Protein AF-A0A1Z5T0X5-F1 (afdb_monomer_lite)

Radius of gyration: 16.97 Å; chains: 1; bounding box: 40×21×49 Å

Foldseek 3Di:
DKDKPPPQPLQVLLVVLVCVLCVVVVHDPCVLVCVLVVCVVVVADNVQKDKDKDKDKQFDLVSLCVVLVVSLCCLVPNPSVVSCVVVVVDDPVSSVSNNVVSVVLSVDNGIMMMDMGMDMDGDD

Secondary structure (DSSP, 8-state):
-EEEES--HHHHHHHHHHHHHHHHTT--TTHHHHHHHHHHHTT--GGGEEEEEEEEEE-SHHHHHHHHHHHHHHHHTSHHHHHHHHTTSS-HHHHHHHHHHHHHHHH-TT-EEEEEEEEEEE--

Sequence (124 aa):
MWSYYPPLSGLEKTHRLQLAVHEAAGGSIDGGAKLVSWAMQANAIRDQITASFGTWCYSTPDERAIWGNTMAERVRHGGMRQKGLEMGIATEADLKEMAEAWDEWVATEDACLGCMHGEILIRK

pLDDT: mean 96.19, std 3.04, range [74.81, 98.62]

Organism: NCBI:txid1157616

Structure (mmCIF, N/CA/C/O backbone):
data_AF-A0A1Z5T0X5-F1
#
_entry.id   AF-A0A1Z5T0X5-F1
#
loop_
_atom_site.group_PDB
_atom_site.id
_atom_site.type_symbol
_atom_site.label_atom_id
_atom_site.label_alt_id
_atom_site.label_comp_id
_atom_site.label_asym_id
_atom_site.label_entity_id
_atom_site.label_seq_id
_atom_site.pdbx_PDB_ins_code
_atom_site.Cartn_x
_atom_site.Cartn_y
_atom_site.Cartn_z
_atom_site.occupancy
_atom_site.B_iso_or_equiv
_atom_site.auth_seq_id
_atom_site.auth_comp_id
_atom_site.auth_asym_id
_atom_site.auth_atom_id
_atom_site.pdbx_PDB_model_num
ATOM 1 N N . MET A 1 1 ? 0.127 4.098 -3.695 1.00 74.81 1 MET A N 1
ATOM 2 C CA . MET A 1 1 ? -0.775 4.869 -2.811 1.00 74.81 1 MET A CA 1
ATOM 3 C C . MET A 1 1 ? -2.011 4.028 -2.566 1.00 74.81 1 MET A C 1
ATOM 5 O O . MET A 1 1 ? -2.527 3.467 -3.529 1.00 74.81 1 MET A O 1
ATOM 9 N N . TRP A 1 2 ? -2.427 3.885 -1.309 1.00 92.44 2 TRP A N 1
ATOM 10 C CA . TRP A 1 2 ? -3.668 3.187 -0.979 1.00 92.44 2 TRP A CA 1
ATOM 11 C C . TRP A 1 2 ? -4.881 4.081 -1.218 1.00 92.44 2 TRP A C 1
ATOM 13 O O . TRP A 1 2 ? -4.835 5.279 -0.945 1.00 92.44 2 TRP A O 1
ATOM 23 N N . SER A 1 3 ? -5.963 3.478 -1.689 1.00 96.19 3 SER A N 1
ATOM 24 C CA . SER 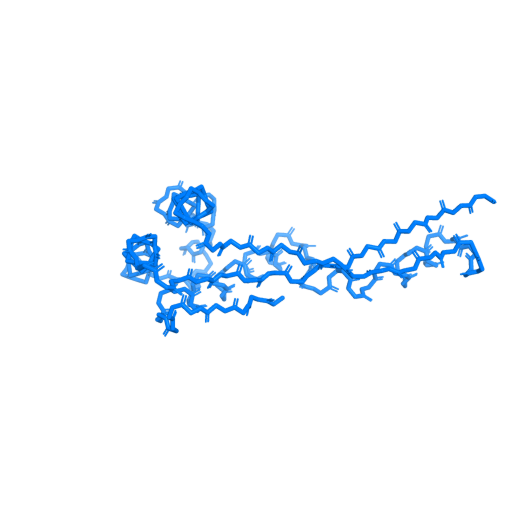A 1 3 ? -7.308 4.050 -1.674 1.00 96.19 3 SER A CA 1
ATOM 25 C C . SER A 1 3 ? -8.172 3.118 -0.838 1.00 96.19 3 SER A C 1
ATOM 27 O O . SER A 1 3 ? -8.181 1.924 -1.111 1.00 96.19 3 SER A O 1
ATOM 29 N N . TYR A 1 4 ? -8.817 3.612 0.214 1.00 97.50 4 TYR A N 1
ATOM 30 C CA . TYR A 1 4 ? -9.529 2.753 1.158 1.00 97.50 4 TYR A CA 1
ATOM 31 C C . TYR A 1 4 ? -10.753 3.436 1.761 1.00 97.50 4 TYR A C 1
ATOM 33 O O . TYR A 1 4 ? -10.848 4.664 1.792 1.00 97.50 4 TYR A O 1
ATOM 41 N N . TYR A 1 5 ? -11.668 2.608 2.252 1.00 97.88 5 TYR A N 1
ATOM 42 C CA . TYR A 1 5 ? -12.848 2.990 3.017 1.00 97.88 5 TYR A CA 1
ATOM 43 C C . TYR A 1 5 ? -13.059 1.981 4.161 1.00 97.88 5 TYR A C 1
ATOM 45 O O . TYR A 1 5 ? -12.779 0.797 3.943 1.00 97.88 5 TYR A O 1
ATOM 53 N N . PRO A 1 6 ? -13.5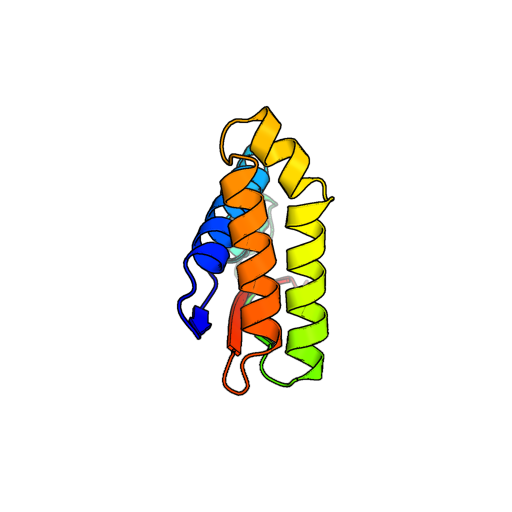50 2.405 5.343 1.00 98.06 6 PRO A N 1
ATOM 54 C CA . PRO A 1 6 ? -13.736 3.797 5.778 1.00 98.06 6 PRO A CA 1
ATOM 55 C C . PRO A 1 6 ? -12.401 4.538 6.013 1.00 98.06 6 PRO A C 1
ATOM 57 O O . PRO A 1 6 ? -11.357 3.897 6.157 1.00 98.06 6 PRO A O 1
ATOM 60 N N . PRO A 1 7 ? -12.391 5.888 6.035 1.00 97.25 7 PRO A N 1
ATOM 61 C CA . PRO A 1 7 ? -11.177 6.691 6.203 1.00 97.25 7 PRO A CA 1
ATOM 62 C C . PRO A 1 7 ? -10.722 6.742 7.674 1.00 97.25 7 PRO A C 1
ATOM 64 O O . PRO A 1 7 ? -10.726 7.797 8.307 1.00 97.25 7 PRO A O 1
ATOM 67 N N . LEU A 1 8 ? -10.351 5.590 8.233 1.00 97.94 8 LEU A N 1
ATOM 68 C CA . LEU A 1 8 ? -9.882 5.474 9.615 1.00 97.94 8 LEU A CA 1
ATOM 69 C C . LEU A 1 8 ? -8.492 6.105 9.770 1.00 97.94 8 LEU A C 1
ATOM 71 O O . LEU A 1 8 ? -7.571 5.798 9.007 1.00 97.94 8 LEU A O 1
ATOM 75 N N . SER A 1 9 ? -8.311 6.940 10.797 1.00 96.81 9 SER A N 1
ATOM 76 C CA . SER A 1 9 ? -7.035 7.624 11.067 1.00 96.81 9 SER A CA 1
ATOM 77 C C . SER A 1 9 ? -5.876 6.643 11.253 1.00 96.81 9 SER A C 1
ATOM 79 O O . SER A 1 9 ? -4.775 6.884 10.755 1.00 96.81 9 SER A O 1
ATOM 81 N N . GLY A 1 10 ? -6.122 5.502 11.901 1.00 97.69 10 GLY A N 1
ATOM 82 C CA . GLY A 1 10 ? -5.112 4.464 12.098 1.00 97.69 10 GLY A CA 1
ATOM 83 C C . GLY A 1 10 ? -4.613 3.834 10.790 1.00 97.69 10 GLY A C 1
ATOM 84 O O . GLY A 1 10 ? -3.425 3.523 10.678 1.00 97.69 10 GLY A O 1
ATOM 85 N N . LEU A 1 11 ? -5.453 3.721 9.753 1.00 97.88 11 LEU A N 1
ATOM 86 C CA . LEU A 1 11 ? -5.025 3.240 8.430 1.00 97.88 11 LEU A CA 1
ATOM 87 C C . LEU A 1 11 ? -4.142 4.276 7.723 1.00 97.88 11 LEU A C 1
ATOM 89 O O . LEU A 1 11 ? -3.108 3.919 7.150 1.00 97.88 11 LEU A O 1
ATOM 93 N N . GLU A 1 12 ? -4.487 5.563 7.822 1.00 96.69 12 GLU A N 1
ATOM 94 C CA . GLU A 1 12 ? -3.650 6.645 7.294 1.00 96.69 12 GLU A CA 1
ATOM 95 C C . GLU A 1 12 ? -2.277 6.674 7.976 1.00 96.69 12 GLU A C 1
ATOM 97 O O . GLU A 1 12 ? -1.238 6.721 7.307 1.00 96.69 12 GLU A O 1
ATOM 102 N N . LYS A 1 13 ? -2.267 6.601 9.311 1.00 96.75 13 LYS A N 1
ATOM 103 C CA . LYS A 1 13 ? -1.046 6.529 10.117 1.00 96.75 13 LYS A CA 1
ATOM 104 C C . LYS A 1 13 ? -0.203 5.310 9.747 1.00 96.75 13 LYS A C 1
ATOM 106 O O . LYS A 1 13 ? 1.006 5.452 9.565 1.00 96.75 13 LYS A O 1
ATOM 111 N N . THR A 1 14 ? -0.830 4.147 9.554 1.00 97.38 14 THR A N 1
ATOM 112 C CA . THR A 1 14 ? -0.134 2.931 9.106 1.00 97.38 14 THR A CA 1
ATOM 113 C C . THR A 1 14 ? 0.544 3.150 7.756 1.00 97.38 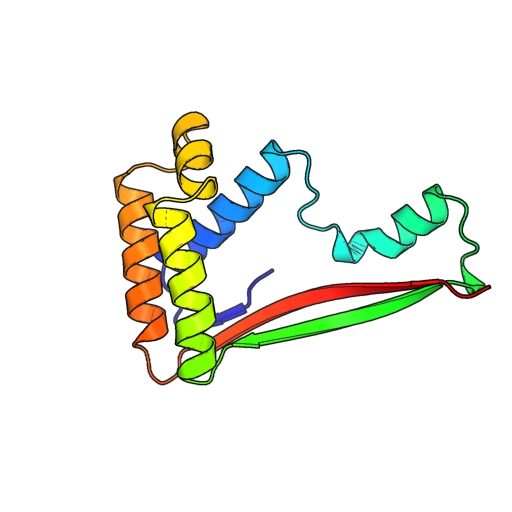14 THR A C 1
ATOM 115 O O . THR A 1 14 ? 1.721 2.827 7.600 1.00 97.38 14 THR A O 1
ATOM 118 N N . HIS A 1 15 ? -0.165 3.721 6.777 1.00 95.75 15 HIS A N 1
ATOM 119 C CA . HIS A 1 15 ? 0.396 3.976 5.450 1.00 95.75 15 HIS A CA 1
ATOM 120 C C . HIS A 1 15 ? 1.600 4.928 5.529 1.00 95.75 15 HIS A C 1
ATOM 122 O O . HIS A 1 15 ? 2.648 4.642 4.953 1.00 95.75 15 HIS A O 1
ATOM 128 N N . ARG A 1 16 ? 1.497 6.022 6.299 1.00 95.00 16 ARG A N 1
ATOM 129 C CA . ARG A 1 16 ? 2.614 6.960 6.520 1.00 95.00 16 ARG A CA 1
ATOM 130 C C . ARG A 1 16 ? 3.821 6.278 7.163 1.00 95.00 16 ARG A C 1
ATOM 132 O O . ARG A 1 16 ? 4.939 6.452 6.682 1.00 95.00 16 ARG A O 1
ATOM 139 N N . LEU A 1 17 ? 3.594 5.469 8.200 1.00 96.00 17 LEU A N 1
ATOM 140 C CA . LEU A 1 17 ? 4.650 4.702 8.857 1.00 96.00 17 LEU A CA 1
ATOM 141 C C . LEU A 1 17 ? 5.325 3.734 7.876 1.00 96.00 17 LEU A C 1
ATOM 143 O O . LEU A 1 17 ? 6.551 3.673 7.817 1.00 96.00 17 LEU A O 1
ATOM 147 N N . GLN A 1 18 ? 4.546 3.008 7.071 1.00 94.62 18 GLN A N 1
ATOM 148 C CA . GLN A 1 18 ? 5.086 2.063 6.097 1.00 94.62 18 GLN A CA 1
ATOM 149 C C . GLN A 1 18 ? 5.986 2.741 5.059 1.00 94.62 18 GLN A C 1
ATOM 151 O O . GLN A 1 18 ? 7.037 2.185 4.731 1.00 94.62 18 GLN A O 1
ATOM 156 N N . LEU A 1 19 ? 5.580 3.904 4.539 1.00 94.38 19 LEU A N 1
ATOM 157 C CA . LEU A 1 19 ? 6.375 4.666 3.575 1.00 94.38 19 LEU A CA 1
ATOM 158 C C . LEU A 1 19 ? 7.687 5.140 4.208 1.00 94.38 19 LEU A C 1
ATOM 160 O O . LEU A 1 19 ? 8.750 4.876 3.654 1.00 94.38 19 LEU A O 1
ATOM 164 N N . ALA A 1 20 ? 7.624 5.730 5.404 1.00 94.12 20 ALA A N 1
ATOM 165 C CA . ALA A 1 20 ? 8.809 6.218 6.103 1.00 94.12 20 ALA A CA 1
ATOM 166 C C . ALA A 1 20 ? 9.795 5.085 6.446 1.00 94.12 20 ALA A C 1
ATOM 168 O O . ALA A 1 20 ? 11.004 5.232 6.274 1.00 94.12 20 ALA A O 1
ATOM 169 N N . VAL A 1 21 ? 9.288 3.921 6.870 1.00 93.25 21 VAL A N 1
ATOM 170 C CA . VAL A 1 21 ? 10.115 2.728 7.113 1.00 93.25 21 VAL A CA 1
ATOM 171 C C . VAL A 1 21 ? 10.732 2.199 5.813 1.00 93.25 21 VAL A C 1
ATOM 173 O O . VAL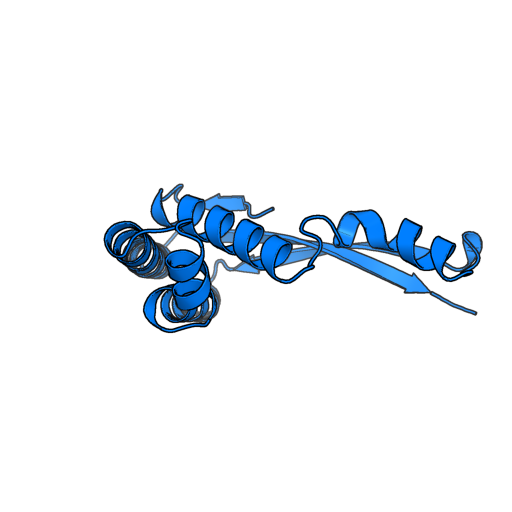 A 1 21 ? 11.895 1.799 5.825 1.00 93.25 21 VAL A O 1
ATOM 176 N N . HIS A 1 22 ? 10.001 2.217 4.691 1.00 92.56 22 HIS A N 1
ATOM 177 C CA . HIS A 1 22 ? 10.550 1.839 3.382 1.00 92.56 22 HIS A CA 1
ATOM 178 C C . HIS A 1 22 ? 11.702 2.752 2.965 1.00 92.56 22 HIS A C 1
ATOM 180 O O . HIS A 1 22 ? 12.758 2.249 2.586 1.00 92.56 22 HIS A O 1
ATOM 186 N N . GLU A 1 23 ? 11.527 4.070 3.065 1.00 92.69 23 GLU A N 1
ATOM 187 C CA . GLU A 1 23 ? 12.578 5.036 2.723 1.00 92.69 23 GLU A CA 1
ATOM 188 C C . GLU A 1 23 ? 13.802 4.870 3.625 1.00 92.69 23 GLU A C 1
ATOM 190 O O . GLU A 1 23 ? 14.933 4.822 3.144 1.00 92.69 23 GLU A O 1
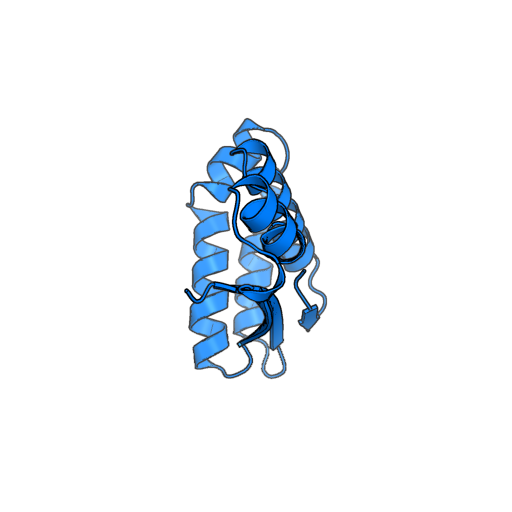ATOM 195 N N . ALA A 1 24 ? 13.588 4.685 4.929 1.00 91.50 24 ALA A N 1
ATOM 196 C CA . ALA A 1 24 ? 14.665 4.463 5.889 1.00 91.50 24 ALA A CA 1
ATOM 197 C C . ALA A 1 24 ? 15.453 3.170 5.644 1.00 91.50 24 ALA A C 1
ATOM 199 O O . ALA A 1 24 ? 16.622 3.076 6.017 1.00 91.50 24 ALA A O 1
ATOM 200 N N . ALA A 1 25 ? 14.816 2.171 5.034 1.00 90.19 25 ALA A N 1
ATOM 201 C CA . ALA A 1 25 ? 15.452 0.928 4.617 1.00 90.19 25 ALA A CA 1
ATOM 202 C C . ALA A 1 25 ? 16.162 1.040 3.250 1.00 90.19 25 ALA A C 1
ATOM 204 O O . ALA A 1 25 ? 16.688 0.043 2.759 1.00 90.19 25 ALA A O 1
ATOM 205 N N . GLY A 1 26 ? 16.182 2.226 2.627 1.00 91.19 26 GLY A N 1
ATOM 206 C CA . GLY A 1 26 ? 16.753 2.456 1.296 1.00 91.19 26 GLY A CA 1
ATOM 207 C C . GLY A 1 26 ? 15.824 2.068 0.140 1.00 91.19 26 GLY A C 1
ATOM 208 O O . GLY A 1 26 ? 16.258 2.019 -1.010 1.00 91.19 26 GLY A O 1
ATOM 209 N N . GLY A 1 27 ? 14.553 1.775 0.427 1.00 91.38 27 GLY A N 1
ATOM 210 C CA . GLY A 1 27 ? 13.528 1.502 -0.574 1.00 91.38 27 GLY A CA 1
ATOM 211 C C . GLY A 1 27 ? 13.004 2.775 -1.243 1.00 91.38 27 GLY A C 1
ATOM 212 O O . GLY A 1 27 ? 13.094 3.874 -0.704 1.00 91.38 27 GLY A O 1
ATOM 213 N N . SER A 1 28 ? 12.408 2.622 -2.427 1.00 91.56 28 SER A N 1
ATOM 214 C CA . SER A 1 28 ? 11.726 3.708 -3.144 1.00 91.56 28 SER A CA 1
ATOM 215 C C . SER A 1 28 ? 10.213 3.551 -3.015 1.00 91.56 28 SER A C 1
ATOM 217 O O . SER A 1 28 ? 9.647 2.518 -3.370 1.00 91.56 28 SER A O 1
ATOM 219 N N . ILE A 1 29 ? 9.554 4.603 -2.530 1.00 91.75 29 ILE A N 1
ATOM 220 C CA . ILE A 1 29 ? 8.097 4.650 -2.315 1.00 91.75 29 ILE A CA 1
ATOM 221 C C . ILE A 1 29 ? 7.283 4.806 -3.607 1.00 91.75 29 ILE A C 1
ATOM 223 O O . ILE A 1 29 ? 6.080 4.556 -3.633 1.00 91.75 29 ILE A O 1
ATOM 227 N N . ASP A 1 30 ? 7.947 5.197 -4.690 1.00 91.56 30 ASP A N 1
ATOM 228 C CA . ASP A 1 30 ? 7.397 5.441 -6.022 1.00 91.56 30 ASP A CA 1
ATOM 229 C C . ASP A 1 30 ? 8.034 4.530 -7.087 1.00 91.56 30 ASP A C 1
ATOM 231 O O . ASP A 1 30 ? 7.962 4.807 -8.287 1.00 91.56 30 ASP A O 1
ATOM 235 N N . GLY A 1 31 ? 8.637 3.416 -6.653 1.00 93.81 31 GLY A N 1
ATOM 236 C CA . GLY A 1 31 ? 9.424 2.532 -7.511 1.00 93.81 31 GLY A CA 1
ATOM 237 C C . GLY A 1 31 ? 8.660 2.017 -8.728 1.00 93.81 31 GLY A C 1
ATOM 238 O O . GLY A 1 31 ? 9.205 2.002 -9.828 1.00 93.81 31 GLY A O 1
ATOM 239 N N . GLY A 1 32 ? 7.367 1.711 -8.568 1.00 94.38 32 GLY A N 1
ATOM 240 C CA 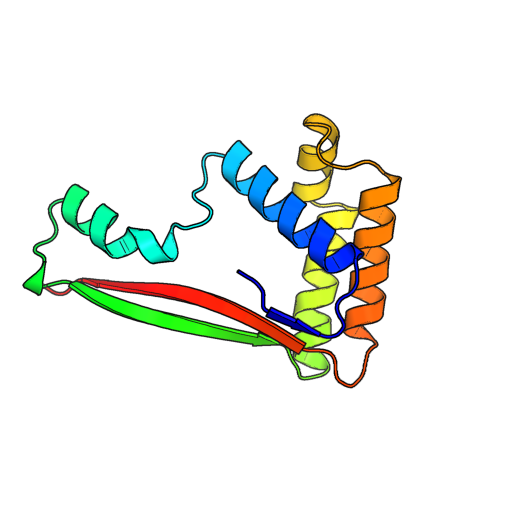. GLY A 1 32 ? 6.491 1.297 -9.670 1.00 94.38 32 GLY A CA 1
ATOM 241 C C . GLY A 1 32 ? 6.457 2.299 -10.833 1.00 94.38 32 GLY A C 1
ATOM 242 O O . GLY A 1 32 ? 6.532 1.899 -11.991 1.00 94.38 32 GLY A O 1
ATOM 243 N N . ALA A 1 33 ? 6.427 3.604 -10.542 1.00 94.75 33 ALA A N 1
ATOM 244 C CA . ALA A 1 33 ? 6.452 4.650 -11.567 1.00 94.75 33 ALA A CA 1
ATOM 245 C C . ALA A 1 33 ? 7.850 4.847 -12.185 1.00 94.75 33 ALA A C 1
ATOM 247 O O . ALA A 1 33 ? 7.978 5.382 -13.287 1.00 94.75 33 ALA A O 1
ATOM 248 N N . LYS A 1 34 ? 8.904 4.402 -11.491 1.00 96.75 34 LYS A N 1
ATOM 249 C CA . LYS A 1 34 ? 10.304 4.528 -11.917 1.00 96.75 34 LYS A CA 1
ATOM 250 C C . LYS A 1 34 ? 10.831 3.317 -12.682 1.00 96.75 34 LYS A C 1
ATOM 252 O O . LYS A 1 34 ? 11.906 3.428 -13.267 1.00 96.75 34 LYS A O 1
ATOM 257 N N . LEU A 1 35 ? 10.092 2.207 -12.749 1.00 97.69 35 LEU A N 1
ATOM 258 C CA . LEU A 1 35 ? 10.567 0.948 -13.341 1.00 97.69 35 LEU A CA 1
ATOM 259 C C . LEU A 1 35 ? 11.142 1.109 -14.753 1.00 97.69 35 LEU A C 1
ATOM 261 O O . LEU A 1 35 ? 12.215 0.586 -15.041 1.00 97.69 35 LEU A O 1
ATOM 265 N N . VAL A 1 36 ? 10.478 1.871 -15.627 1.00 98.19 36 VAL A N 1
ATOM 266 C CA . VAL A 1 36 ? 10.982 2.101 -16.991 1.00 98.19 36 VAL A CA 1
ATOM 267 C C . VAL A 1 36 ? 12.295 2.887 -16.982 1.00 98.19 36 VAL A C 1
ATOM 269 O O . VAL A 1 36 ? 13.219 2.548 -17.717 1.00 98.19 36 VAL A O 1
ATOM 272 N N . SER A 1 37 ? 12.396 3.910 -16.129 1.00 97.94 37 SER A N 1
ATOM 273 C CA . SER A 1 37 ? 13.622 4.699 -15.964 1.00 97.94 37 SER A CA 1
ATOM 274 C C . SER A 1 37 ? 14.770 3.825 -15.459 1.00 97.94 37 SER A C 1
ATOM 276 O O . SER A 1 37 ? 15.855 3.838 -16.034 1.00 97.94 37 SER A O 1
ATOM 278 N N . TRP A 1 38 ? 14.514 2.994 -14.445 1.00 97.69 38 TRP A N 1
ATOM 279 C CA . TRP A 1 38 ? 15.501 2.063 -13.900 1.00 97.69 38 TRP A CA 1
ATOM 280 C C . TRP A 1 38 ? 15.960 1.024 -14.924 1.00 97.69 38 TRP A C 1
ATOM 282 O O . TRP A 1 38 ? 17.156 0.774 -15.039 1.00 97.69 38 TRP A O 1
ATOM 292 N N . ALA A 1 39 ? 15.044 0.464 -15.717 1.00 98.12 39 ALA A N 1
ATOM 293 C CA . ALA A 1 39 ? 15.397 -0.469 -16.784 1.00 98.12 39 ALA A CA 1
ATOM 294 C C . ALA A 1 39 ? 16.308 0.185 -17.837 1.00 98.12 39 ALA A C 1
ATOM 296 O O . ALA A 1 39 ? 17.311 -0.403 -18.238 1.00 98.12 39 ALA A O 1
ATOM 297 N N . MET A 1 40 ? 16.009 1.421 -18.245 1.00 98.00 40 MET A N 1
ATOM 298 C CA . MET A 1 40 ? 16.847 2.165 -19.191 1.00 98.00 40 MET A CA 1
ATOM 299 C C . MET A 1 40 ? 18.219 2.520 -18.602 1.00 98.00 40 MET A C 1
ATOM 301 O O . MET A 1 40 ? 19.226 2.405 -19.294 1.00 98.00 40 MET A O 1
ATOM 305 N N . GLN A 1 41 ? 18.287 2.894 -17.320 1.00 98.00 41 GLN A N 1
ATOM 306 C CA . GLN A 1 41 ? 19.556 3.106 -16.607 1.00 98.00 41 GLN A CA 1
ATOM 307 C C . GLN A 1 41 ? 20.394 1.821 -16.512 1.00 98.00 41 GLN A C 1
ATOM 309 O O . GLN A 1 41 ? 21.619 1.886 -16.457 1.00 98.00 41 GLN A O 1
ATOM 314 N N . ALA A 1 42 ? 19.742 0.657 -16.548 1.00 97.38 42 ALA A N 1
ATOM 315 C CA . ALA A 1 42 ? 20.371 -0.656 -16.642 1.00 97.38 42 ALA A CA 1
ATOM 316 C C . ALA A 1 42 ? 20.648 -1.112 -18.094 1.00 97.38 42 ALA A C 1
ATOM 318 O O . ALA A 1 42 ? 20.984 -2.275 -18.315 1.00 97.38 42 ALA A O 1
ATOM 319 N N . ASN A 1 43 ? 20.562 -0.203 -19.074 1.00 97.12 43 ASN A N 1
ATOM 320 C CA . ASN A 1 43 ? 20.827 -0.418 -20.503 1.00 97.12 43 ASN A CA 1
ATOM 321 C C . ASN A 1 43 ? 19.782 -1.253 -21.270 1.00 97.12 43 ASN A C 1
ATOM 323 O O . ASN A 1 43 ? 20.085 -1.757 -22.351 1.00 97.12 43 ASN A O 1
ATOM 327 N N . ALA A 1 44 ? 18.552 -1.391 -20.764 1.00 97.50 44 ALA A N 1
ATOM 328 C CA . ALA A 1 44 ? 17.458 -1.941 -21.568 1.00 97.50 44 ALA A CA 1
ATOM 329 C C . ALA A 1 44 ? 17.039 -0.951 -22.673 1.00 97.50 44 ALA A C 1
ATOM 331 O O . ALA A 1 44 ? 16.958 0.260 -22.440 1.00 97.50 44 ALA A O 1
ATOM 332 N N . ILE A 1 45 ? 16.741 -1.460 -23.872 1.00 97.44 45 ILE A N 1
ATOM 333 C CA . ILE A 1 45 ? 16.305 -0.631 -25.003 1.00 97.44 45 ILE A CA 1
ATOM 334 C C . ILE A 1 45 ? 14.825 -0.284 -24.821 1.00 97.44 45 ILE A C 1
ATOM 336 O O . ILE A 1 45 ? 14.019 -1.112 -24.403 1.00 97.44 45 ILE A O 1
ATOM 340 N N . ARG A 1 46 ? 14.443 0.969 -25.090 1.00 97.44 46 ARG A N 1
ATOM 341 C CA . ARG A 1 46 ? 13.092 1.455 -24.773 1.00 97.44 46 ARG A CA 1
ATOM 342 C C . ARG A 1 46 ? 11.977 0.706 -25.514 1.00 97.44 46 ARG A C 1
ATOM 344 O O . ARG A 1 46 ? 10.898 0.541 -24.951 1.00 97.44 46 ARG A O 1
ATOM 351 N N . ASP A 1 47 ? 12.225 0.291 -26.750 1.00 97.69 47 ASP A N 1
ATOM 352 C CA . ASP A 1 47 ? 11.286 -0.450 -27.604 1.00 97.69 47 ASP A CA 1
ATOM 353 C C . ASP A 1 47 ? 10.996 -1.875 -27.098 1.00 97.69 47 ASP A C 1
ATOM 355 O O . ASP A 1 47 ? 9.917 -2.413 -27.342 1.00 97.69 47 ASP A O 1
ATOM 359 N N . GLN A 1 48 ? 11.914 -2.450 -26.323 1.00 97.75 48 GLN A N 1
ATOM 360 C CA . GLN A 1 48 ? 11.794 -3.755 -25.677 1.00 97.75 48 GLN A CA 1
ATOM 361 C C . GLN A 1 48 ? 10.976 -3.729 -24.375 1.00 97.75 48 GLN A C 1
ATOM 363 O O . GLN A 1 48 ? 10.647 -4.791 -23.836 1.00 97.75 48 GLN A O 1
ATOM 368 N N . ILE A 1 49 ? 10.649 -2.543 -23.848 1.00 98.44 49 ILE A N 1
ATOM 369 C CA . ILE A 1 49 ? 9.974 -2.374 -22.557 1.00 98.44 49 ILE A CA 1
ATOM 370 C C . ILE A 1 49 ? 8.485 -2.100 -22.771 1.00 98.44 49 ILE A C 1
ATOM 372 O O . ILE A 1 49 ? 8.087 -1.050 -23.275 1.00 98.44 49 ILE A O 1
ATOM 376 N N . THR A 1 50 ? 7.639 -3.008 -22.289 1.00 98.44 50 THR A N 1
ATOM 377 C CA . THR A 1 50 ? 6.202 -2.758 -22.113 1.00 98.44 50 THR A CA 1
ATOM 378 C C . THR A 1 50 ? 5.938 -2.392 -20.656 1.00 98.44 50 THR A C 1
ATOM 380 O O . THR A 1 50 ? 6.297 -3.166 -19.775 1.00 98.44 50 THR A O 1
ATOM 383 N N . ALA A 1 51 ? 5.323 -1.236 -20.395 1.00 98.12 51 ALA A N 1
ATOM 384 C CA . ALA A 1 51 ? 4.921 -0.819 -19.051 1.00 98.12 51 ALA A CA 1
ATOM 385 C C . ALA A 1 51 ? 3.414 -1.011 -18.848 1.00 98.12 51 ALA A C 1
ATOM 387 O O . ALA A 1 51 ? 2.630 -0.713 -19.750 1.00 98.12 51 ALA A O 1
ATOM 388 N N . SER A 1 52 ? 3.020 -1.460 -17.660 1.00 97.88 52 SER A N 1
ATOM 389 C CA . SER A 1 52 ? 1.628 -1.561 -17.219 1.00 97.88 52 SER A CA 1
ATOM 390 C C . SER A 1 52 ? 1.487 -1.111 -15.767 1.00 97.88 52 SER A C 1
ATOM 392 O O . SER A 1 52 ? 2.468 -0.922 -15.046 1.00 97.88 52 SER A O 1
ATOM 394 N N . PHE A 1 53 ? 0.243 -0.902 -15.350 1.00 96.88 53 PHE A N 1
ATOM 395 C CA . PHE A 1 53 ? -0.115 -0.771 -13.947 1.00 96.88 53 PHE A CA 1
ATOM 396 C C . PHE A 1 53 ? -1.175 -1.815 -13.625 1.00 96.88 53 PHE A C 1
ATOM 398 O O . PHE A 1 53 ? -2.141 -1.969 -14.374 1.00 96.88 53 PHE A O 1
ATOM 405 N N . GLY A 1 54 ? -0.983 -2.497 -12.505 1.00 95.75 54 GLY A N 1
ATOM 406 C CA . GLY A 1 54 ? -1.947 -3.407 -11.912 1.00 95.75 54 GLY A CA 1
ATOM 407 C C . GLY A 1 54 ? -2.584 -2.791 -10.673 1.00 95.75 54 GLY A C 1
ATOM 408 O O . GLY A 1 54 ? -2.099 -1.801 -10.107 1.00 95.75 54 GLY A O 1
ATOM 409 N N . THR A 1 55 ? -3.679 -3.395 -10.226 1.00 96.00 55 THR A N 1
ATOM 410 C CA . THR A 1 55 ? -4.297 -3.082 -8.941 1.00 96.00 55 THR A CA 1
ATOM 411 C C . THR A 1 55 ? -4.523 -4.356 -8.143 1.00 96.00 55 THR A C 1
ATOM 413 O O . THR A 1 55 ? -4.908 -5.391 -8.680 1.00 96.00 55 THR A O 1
ATOM 416 N N . TRP A 1 56 ? -4.285 -4.274 -6.839 1.00 95.56 56 TRP A N 1
ATOM 417 C CA . TRP A 1 56 ? -4.875 -5.205 -5.883 1.00 95.56 56 TRP A CA 1
ATOM 418 C C . TRP A 1 56 ? -6.096 -4.556 -5.260 1.00 95.56 56 TRP A C 1
ATOM 420 O O . TRP A 1 56 ? -6.092 -3.347 -5.026 1.00 95.56 56 TRP A O 1
ATOM 430 N N . CYS A 1 57 ? -7.119 -5.362 -5.007 1.00 96.75 57 CYS A N 1
ATOM 431 C CA . CYS A 1 57 ? -8.345 -4.960 -4.344 1.00 96.75 57 CYS A CA 1
ATOM 432 C C . CYS A 1 57 ? -8.624 -5.970 -3.233 1.00 96.75 57 CYS A C 1
ATOM 434 O O . CYS A 1 57 ? -8.627 -7.169 -3.493 1.00 96.75 57 CYS A O 1
ATOM 436 N N . TYR A 1 58 ? -8.832 -5.477 -2.018 1.00 98.00 58 TYR A N 1
ATOM 437 C CA . TYR A 1 58 ? -9.229 -6.269 -0.863 1.00 98.00 58 TYR A CA 1
ATOM 438 C C . TYR A 1 58 ? -10.587 -5.758 -0.403 1.00 98.00 58 TYR A C 1
ATOM 440 O O . TYR A 1 58 ? -10.678 -4.631 0.089 1.00 98.00 58 TYR A O 1
ATOM 448 N N . SER A 1 59 ? -11.643 -6.544 -0.612 1.00 97.81 59 SER A N 1
ATOM 449 C CA . SER A 1 59 ? -13.012 -6.099 -0.320 1.00 97.81 59 SER A CA 1
ATOM 450 C C . SER A 1 59 ? -13.925 -7.206 0.187 1.00 97.81 59 SER A C 1
ATOM 452 O O . SER A 1 59 ? -14.873 -6.906 0.905 1.00 97.81 59 SER A O 1
ATOM 454 N N . THR A 1 60 ? -13.689 -8.466 -0.176 1.00 98.31 60 THR A N 1
ATOM 455 C CA . THR A 1 60 ? -14.464 -9.580 0.386 1.00 98.31 60 THR A CA 1
ATOM 456 C C . THR A 1 60 ? -14.070 -9.831 1.846 1.00 98.31 60 THR A C 1
ATOM 458 O O . THR A 1 60 ? -12.957 -9.475 2.240 1.00 98.31 60 THR A O 1
ATOM 461 N N . PRO A 1 61 ? -14.930 -10.466 2.666 1.00 98.25 61 PRO A N 1
ATOM 462 C CA . PRO A 1 61 ? -14.600 -10.766 4.061 1.00 98.25 61 PRO A CA 1
ATOM 463 C C . PRO A 1 61 ? -13.263 -11.505 4.231 1.00 98.25 61 PRO A C 1
ATOM 465 O O . PRO A 1 61 ? -12.462 -11.133 5.086 1.00 98.25 61 PRO A O 1
ATOM 468 N N . ASP A 1 62 ? -12.984 -12.488 3.371 1.00 98.12 62 ASP A N 1
ATOM 469 C CA . ASP A 1 62 ? -11.744 -13.269 3.424 1.00 98.12 62 ASP A CA 1
ATOM 470 C C . ASP A 1 62 ? -10.524 -12.431 3.019 1.00 98.12 62 ASP A C 1
ATOM 472 O O . ASP A 1 62 ? -9.496 -12.456 3.697 1.00 98.12 62 ASP A O 1
ATOM 476 N N . GLU A 1 63 ? -10.630 -11.632 1.952 1.00 98.06 63 GLU A N 1
ATOM 477 C CA . GLU A 1 63 ? -9.561 -10.715 1.536 1.00 98.06 63 GLU A CA 1
ATOM 478 C C . GLU A 1 63 ? -9.266 -9.665 2.608 1.00 98.06 63 GLU A C 1
ATOM 480 O O . GLU A 1 63 ? -8.096 -9.372 2.876 1.00 98.06 63 GLU A O 1
ATOM 485 N N . ARG A 1 64 ? -10.315 -9.117 3.239 1.00 98.25 64 ARG A N 1
ATOM 486 C CA . ARG A 1 64 ? -10.172 -8.178 4.350 1.00 98.25 64 ARG A CA 1
ATOM 487 C C . ARG A 1 64 ? -9.457 -8.835 5.517 1.00 98.25 64 ARG A C 1
ATOM 489 O O . ARG A 1 64 ? -8.474 -8.280 5.996 1.00 98.25 64 ARG A O 1
ATOM 496 N N . ALA A 1 65 ? -9.893 -10.023 5.932 1.00 98.19 65 ALA A N 1
ATOM 497 C CA . ALA A 1 65 ? -9.268 -10.757 7.026 1.00 98.19 65 ALA A CA 1
ATOM 498 C C . ALA A 1 65 ? -7.790 -11.060 6.738 1.00 98.19 65 ALA A C 1
ATOM 500 O O . ALA A 1 65 ? -6.942 -10.844 7.600 1.00 98.19 65 ALA A O 1
ATOM 501 N N . ILE A 1 66 ? -7.449 -11.504 5.526 1.00 97.19 66 ILE A N 1
ATOM 502 C CA . ILE A 1 66 ? -6.059 -11.789 5.145 1.00 97.19 66 ILE A CA 1
ATOM 503 C C . ILE A 1 66 ? -5.208 -10.517 5.206 1.00 97.19 66 ILE A C 1
ATOM 505 O O . ILE A 1 66 ? -4.162 -10.494 5.864 1.00 97.19 66 ILE A O 1
ATOM 509 N N . TRP A 1 67 ? -5.637 -9.458 4.518 1.00 97.38 67 TRP A N 1
ATOM 510 C CA . TRP A 1 67 ? -4.846 -8.237 4.403 1.00 97.38 67 TRP A CA 1
ATOM 511 C C . TRP A 1 67 ? -4.773 -7.471 5.725 1.00 97.38 67 TRP A C 1
ATOM 513 O O . TRP A 1 67 ? -3.681 -7.151 6.199 1.00 97.38 67 TRP A O 1
ATOM 523 N N . GLY A 1 68 ? -5.927 -7.221 6.342 1.00 97.56 68 GLY A N 1
ATOM 524 C CA . GLY A 1 68 ? -6.045 -6.442 7.567 1.00 97.56 68 GLY A CA 1
ATOM 525 C C . GLY A 1 68 ? -5.321 -7.092 8.739 1.00 97.56 68 GLY A C 1
ATOM 526 O O . GLY A 1 68 ? -4.513 -6.424 9.380 1.00 97.56 68 GLY A O 1
ATOM 527 N N . ASN A 1 69 ? -5.477 -8.405 8.953 1.00 97.44 69 ASN A N 1
ATOM 528 C CA . ASN A 1 69 ? -4.761 -9.091 10.035 1.00 97.44 69 ASN A CA 1
ATOM 529 C C . ASN A 1 69 ? -3.244 -9.084 9.804 1.00 97.44 69 ASN A C 1
ATOM 531 O O . ASN A 1 69 ? -2.476 -8.860 10.738 1.00 97.44 69 ASN A O 1
ATOM 535 N N . THR A 1 70 ? -2.788 -9.257 8.557 1.00 97.19 70 THR A N 1
ATOM 536 C CA . THR A 1 70 ? -1.355 -9.166 8.228 1.00 97.19 70 THR A CA 1
ATOM 537 C C . THR A 1 70 ? -0.792 -7.783 8.561 1.00 97.19 70 THR A C 1
ATOM 539 O O . THR A 1 70 ? 0.319 -7.667 9.087 1.00 97.19 70 THR A O 1
ATOM 542 N N . MET A 1 71 ? -1.534 -6.720 8.248 1.00 97.19 71 MET A N 1
ATOM 543 C CA . MET A 1 71 ? -1.111 -5.354 8.541 1.00 97.19 71 MET A CA 1
ATOM 544 C C . MET A 1 71 ? -1.158 -5.044 10.039 1.00 97.19 71 MET A C 1
ATOM 546 O O . MET A 1 71 ? -0.191 -4.481 10.557 1.00 97.19 71 MET A O 1
ATOM 550 N N . ALA A 1 72 ? -2.202 -5.487 10.743 1.00 97.44 72 ALA A N 1
ATOM 551 C CA . ALA A 1 72 ? -2.309 -5.369 12.193 1.00 97.44 72 ALA A CA 1
ATOM 552 C C . ALA A 1 72 ? -1.108 -6.024 12.895 1.00 97.44 72 ALA A C 1
ATOM 554 O O . ALA A 1 72 ? -0.444 -5.387 13.711 1.00 97.44 72 ALA A O 1
ATOM 555 N N . GLU A 1 73 ? -0.734 -7.246 12.505 1.00 97.06 73 GLU A N 1
ATOM 556 C CA . GLU A 1 73 ? 0.418 -7.948 13.085 1.00 97.06 73 GLU A CA 1
ATOM 557 C C . GLU A 1 73 ? 1.750 -7.227 12.835 1.00 97.06 73 GLU A C 1
ATOM 559 O O . GLU A 1 73 ? 2.598 -7.129 13.728 1.00 97.06 73 GLU A O 1
ATOM 564 N N . ARG A 1 74 ? 1.942 -6.641 11.645 1.00 95.88 74 ARG A N 1
ATOM 565 C CA . ARG A 1 74 ? 3.153 -5.856 11.341 1.00 95.88 74 ARG A CA 1
ATOM 566 C C . ARG A 1 74 ? 3.299 -4.634 12.244 1.00 95.88 74 ARG A C 1
ATOM 568 O O . ARG A 1 74 ? 4.426 -4.289 12.601 1.00 95.88 74 ARG A O 1
ATOM 575 N N . VAL A 1 75 ? 2.183 -4.007 12.603 1.00 96.44 75 VAL A N 1
ATOM 576 C CA . VAL A 1 75 ? 2.133 -2.851 13.502 1.00 96.44 75 VAL A CA 1
ATOM 577 C C . VAL A 1 75 ? 2.263 -3.273 14.971 1.00 96.44 75 VAL A C 1
ATOM 579 O O . VAL A 1 75 ? 2.929 -2.582 15.738 1.00 96.44 75 VAL A O 1
ATOM 582 N N . ARG A 1 76 ? 1.692 -4.417 15.375 1.00 96.44 76 ARG A N 1
ATOM 583 C CA . ARG A 1 76 ? 1.764 -4.915 16.761 1.00 96.44 76 ARG A CA 1
ATOM 584 C C . ARG A 1 76 ? 3.122 -5.496 17.135 1.00 96.44 76 ARG A C 1
ATOM 586 O O . ARG A 1 76 ? 3.598 -5.266 18.246 1.00 96.44 76 ARG A O 1
ATOM 593 N N . HIS A 1 77 ? 3.737 -6.261 16.236 1.00 93.81 77 HIS A N 1
ATOM 594 C CA . HIS A 1 77 ? 4.897 -7.095 16.572 1.00 93.81 77 HIS A CA 1
ATOM 595 C C . HIS A 1 77 ? 5.978 -7.144 15.482 1.00 93.81 77 HIS A C 1
ATOM 597 O O . HIS A 1 77 ? 7.054 -7.691 15.710 1.00 93.81 77 HIS A O 1
ATOM 603 N N . GLY A 1 78 ? 5.725 -6.585 14.297 1.00 90.19 78 GLY A N 1
ATOM 604 C CA . GLY A 1 78 ? 6.645 -6.679 13.165 1.00 90.19 78 GLY A CA 1
ATOM 605 C C . GLY A 1 78 ? 7.800 -5.672 13.176 1.00 90.19 78 GLY A C 1
ATOM 606 O O . GLY A 1 78 ? 7.860 -4.733 13.969 1.00 90.19 78 GLY A O 1
ATOM 607 N N . GLY A 1 79 ? 8.695 -5.814 12.192 1.00 91.06 79 GLY A N 1
ATOM 608 C CA . GLY A 1 79 ? 9.808 -4.878 11.982 1.00 91.06 79 GLY A CA 1
ATOM 609 C C . GLY A 1 79 ? 9.364 -3.437 11.697 1.00 91.06 79 GLY A C 1
ATOM 610 O O . GLY A 1 79 ? 10.102 -2.504 12.000 1.00 91.06 79 GLY A O 1
ATOM 611 N N . MET A 1 80 ? 8.139 -3.236 11.188 1.00 92.94 80 MET A N 1
ATOM 612 C CA . MET A 1 80 ? 7.548 -1.902 11.017 1.00 92.94 80 MET A CA 1
ATOM 613 C C . MET A 1 80 ? 7.403 -1.185 12.362 1.00 92.94 80 MET A C 1
ATOM 615 O O . MET A 1 80 ? 7.771 -0.017 12.472 1.00 92.94 80 MET A O 1
ATOM 619 N N . ARG A 1 81 ? 6.940 -1.901 13.394 1.00 96.31 81 ARG A N 1
ATOM 620 C CA . ARG A 1 81 ? 6.839 -1.386 14.759 1.00 96.31 81 ARG A CA 1
ATOM 621 C C . ARG A 1 81 ? 8.198 -0.994 15.314 1.00 96.31 81 ARG A C 1
ATOM 623 O O . ARG A 1 81 ? 8.382 0.135 15.757 1.00 96.31 81 ARG A O 1
ATOM 630 N N . GLN A 1 82 ? 9.136 -1.943 15.297 1.00 95.06 82 GLN A N 1
ATOM 631 C CA . GLN A 1 82 ? 10.472 -1.747 15.850 1.00 95.06 82 GLN A CA 1
ATOM 632 C C . GLN A 1 82 ? 11.134 -0.527 15.208 1.00 95.06 82 GLN A C 1
ATOM 634 O O . GLN A 1 82 ? 11.559 0.389 15.909 1.00 95.06 82 GLN A O 1
ATOM 639 N N . LYS A 1 83 ? 11.130 -0.472 13.873 1.00 94.62 83 LYS A N 1
ATOM 640 C CA . LYS A 1 83 ? 11.743 0.627 13.136 1.00 94.62 83 LYS A CA 1
ATOM 641 C C . LYS A 1 83 ? 11.029 1.957 13.374 1.00 94.62 83 LYS A C 1
ATOM 643 O O . LYS A 1 83 ? 11.693 2.978 13.521 1.00 94.62 83 LYS A O 1
ATOM 648 N N . GLY A 1 84 ? 9.697 1.942 13.459 1.00 95.25 84 GLY A N 1
ATOM 649 C CA . GLY A 1 84 ? 8.887 3.121 13.760 1.00 95.25 84 GLY A CA 1
ATOM 650 C C . GLY A 1 84 ? 9.221 3.756 15.108 1.00 95.25 84 GLY A C 1
ATOM 651 O O . GLY A 1 84 ? 9.372 4.975 15.176 1.00 95.25 84 GLY A O 1
ATOM 652 N N . LEU A 1 85 ? 9.396 2.938 16.150 1.00 96.75 85 LEU A N 1
ATOM 653 C CA . LEU A 1 85 ? 9.804 3.405 17.477 1.00 96.75 85 LEU A CA 1
ATOM 654 C C . LEU A 1 85 ? 11.264 3.865 17.507 1.00 96.75 85 LEU A C 1
ATOM 656 O O . LEU A 1 85 ? 11.547 4.947 18.010 1.00 96.75 85 LEU A O 1
ATOM 660 N N . GLU A 1 86 ? 12.185 3.071 16.951 1.00 95.81 86 GLU A N 1
ATOM 661 C CA . GLU A 1 86 ? 13.621 3.397 16.903 1.00 95.81 86 GLU A CA 1
ATOM 662 C C . GLU A 1 86 ? 13.886 4.740 16.216 1.00 95.81 86 GLU A C 1
ATOM 664 O O . GLU A 1 86 ? 14.777 5.486 16.614 1.00 95.81 86 GLU A O 1
ATOM 669 N N . MET A 1 87 ? 13.108 5.050 15.180 1.00 93.75 87 MET A N 1
ATOM 670 C CA . MET A 1 87 ? 13.212 6.298 14.429 1.00 93.75 87 MET A CA 1
ATOM 671 C C . MET A 1 87 ? 12.368 7.443 15.003 1.00 93.75 87 MET A C 1
ATOM 673 O O . MET A 1 87 ? 12.431 8.552 14.477 1.00 93.75 87 MET A O 1
ATOM 677 N N . GLY A 1 88 ? 11.550 7.191 16.030 1.00 94.75 88 GLY A N 1
ATOM 678 C CA . GLY A 1 88 ? 10.623 8.177 16.589 1.00 94.75 88 GLY A CA 1
ATOM 679 C C . GLY A 1 88 ? 9.513 8.622 15.625 1.00 94.75 88 GLY A C 1
ATOM 680 O O . GLY A 1 88 ? 8.964 9.706 15.795 1.00 94.75 88 GLY A O 1
ATOM 681 N N . ILE A 1 89 ? 9.191 7.817 14.605 1.00 93.75 89 ILE A N 1
ATOM 682 C CA . ILE A 1 89 ? 8.131 8.108 13.620 1.00 93.75 89 ILE A CA 1
ATOM 683 C C . ILE A 1 89 ? 6.744 7.838 14.213 1.00 93.75 89 ILE A C 1
ATOM 685 O O . ILE A 1 89 ? 5.770 8.494 13.846 1.00 93.75 89 ILE A O 1
ATOM 689 N N . ALA A 1 90 ? 6.650 6.857 15.109 1.00 96.44 90 ALA A N 1
ATOM 690 C CA . ALA A 1 90 ? 5.418 6.475 15.782 1.00 96.44 90 ALA A CA 1
ATOM 691 C C . ALA A 1 90 ? 5.669 6.291 17.278 1.00 96.44 90 ALA A C 1
ATOM 693 O O . ALA A 1 90 ? 6.768 5.924 17.692 1.00 96.44 90 ALA A O 1
ATOM 694 N N . THR A 1 91 ? 4.633 6.517 18.080 1.00 97.31 91 THR A N 1
ATOM 695 C CA . THR A 1 91 ? 4.614 6.167 19.502 1.00 97.31 91 THR A CA 1
ATOM 696 C C . THR A 1 91 ? 3.907 4.830 19.732 1.00 97.31 91 THR A C 1
ATOM 698 O O . THR A 1 91 ? 3.198 4.325 18.863 1.00 97.31 91 THR A O 1
ATOM 701 N N . GLU A 1 92 ? 4.040 4.266 20.935 1.00 97.31 92 GLU A N 1
ATOM 702 C CA . GLU A 1 92 ? 3.257 3.092 21.357 1.00 97.31 92 GLU A CA 1
ATOM 703 C C . GLU A 1 92 ? 1.744 3.321 21.220 1.00 97.31 92 GLU A C 1
ATOM 705 O O . GLU A 1 92 ? 1.006 2.422 20.818 1.00 97.31 92 GLU A O 1
ATOM 710 N N . ALA A 1 93 ? 1.281 4.540 21.515 1.00 97.75 93 ALA A N 1
ATOM 711 C CA . ALA A 1 93 ? -0.122 4.908 21.378 1.00 97.75 93 ALA A CA 1
ATOM 712 C C . ALA A 1 93 ? -0.560 4.934 19.906 1.00 97.75 93 ALA A C 1
ATOM 714 O O . ALA A 1 93 ? -1.620 4.403 19.584 1.00 97.75 93 ALA A O 1
ATOM 715 N N . ASP A 1 94 ? 0.273 5.479 19.011 1.00 97.75 94 ASP A N 1
ATOM 716 C CA . ASP A 1 94 ? -0.013 5.476 17.572 1.00 97.75 94 ASP A CA 1
ATOM 717 C C . ASP A 1 94 ? -0.090 4.053 17.016 1.00 97.75 94 ASP A C 1
ATOM 719 O O . ASP A 1 94 ? -0.990 3.740 16.246 1.00 97.75 94 ASP A O 1
ATOM 723 N N . LEU A 1 95 ? 0.836 3.176 17.412 1.00 98.19 95 LEU A N 1
ATOM 724 C CA . LEU A 1 95 ? 0.863 1.780 16.967 1.00 98.19 95 LEU A CA 1
ATOM 725 C C . LEU A 1 95 ? -0.362 1.005 17.460 1.00 98.19 95 LEU A C 1
ATOM 727 O O . LEU A 1 95 ? -0.919 0.189 16.726 1.00 98.19 95 LEU A O 1
ATOM 731 N N . LYS A 1 96 ? -0.807 1.280 18.688 1.00 97.94 96 LYS A N 1
ATOM 732 C CA . LYS A 1 96 ? -2.044 0.713 19.218 1.00 97.94 96 LYS A CA 1
ATOM 733 C C . LYS A 1 96 ? -3.259 1.173 18.403 1.00 97.94 96 LYS A C 1
ATOM 735 O O . LYS A 1 96 ? -4.021 0.322 17.958 1.00 97.94 96 LYS A O 1
ATOM 740 N N . GLU A 1 97 ? -3.388 2.475 18.140 1.00 98.31 97 GLU A N 1
ATOM 741 C CA . GLU A 1 97 ? -4.471 3.033 17.310 1.00 98.31 97 GLU A CA 1
ATOM 742 C C . GLU A 1 97 ? -4.472 2.431 15.898 1.00 98.31 97 GLU A C 1
ATOM 744 O O . GLU A 1 97 ? -5.517 2.061 15.370 1.00 98.31 97 GLU A O 1
ATOM 749 N N . MET A 1 98 ? -3.296 2.302 15.281 1.00 98.50 98 MET A N 1
ATOM 750 C CA . MET A 1 98 ? -3.144 1.673 13.969 1.00 98.50 98 MET A CA 1
ATOM 751 C C . MET A 1 98 ? -3.654 0.224 13.973 1.00 98.50 98 MET A C 1
ATOM 753 O O . MET A 1 98 ? -4.368 -0.166 13.053 1.00 98.50 98 MET A O 1
ATOM 757 N N . ALA A 1 99 ? -3.301 -0.573 14.987 1.00 98.31 99 ALA A N 1
ATOM 758 C CA . ALA A 1 99 ? -3.738 -1.964 15.091 1.00 98.31 99 ALA A CA 1
ATOM 759 C C . ALA A 1 99 ? -5.255 -2.084 15.309 1.00 98.31 99 ALA A C 1
ATOM 761 O O . ALA A 1 99 ? -5.897 -2.888 14.638 1.00 98.31 99 ALA A O 1
ATOM 762 N N . GLU A 1 100 ? -5.824 -1.257 16.190 1.00 98.56 100 GLU A N 1
ATOM 763 C CA . GLU A 1 100 ? -7.272 -1.207 16.439 1.00 98.56 100 GLU A CA 1
ATOM 764 C C . GLU A 1 100 ? -8.047 -0.802 15.175 1.00 98.56 100 GLU A C 1
ATOM 766 O O . GLU A 1 100 ? -9.066 -1.409 14.856 1.00 98.56 100 GLU A O 1
ATOM 771 N N . ALA A 1 101 ? -7.528 0.150 14.394 1.00 98.56 101 ALA A N 1
ATOM 772 C CA . ALA A 1 101 ? -8.143 0.550 13.131 1.00 98.56 101 ALA A CA 1
ATOM 773 C C . ALA A 1 101 ? -8.125 -0.569 12.074 1.00 98.56 101 ALA A C 1
ATOM 775 O O . ALA A 1 101 ? -9.049 -0.663 11.269 1.00 98.56 101 ALA A O 1
ATOM 776 N N . TRP A 1 102 ? -7.101 -1.432 12.057 1.00 98.50 102 TRP A N 1
ATOM 777 C CA . TRP A 1 102 ? -7.114 -2.612 11.186 1.00 98.50 102 TRP A CA 1
ATOM 778 C C . TRP A 1 102 ? -8.161 -3.632 11.620 1.00 98.50 102 TRP A C 1
ATOM 780 O O . TRP A 1 102 ? -8.856 -4.160 10.754 1.00 98.50 102 TRP A O 1
ATOM 790 N N . ASP A 1 103 ? -8.311 -3.877 12.924 1.00 98.50 103 ASP A N 1
ATOM 791 C CA . ASP A 1 103 ? -9.364 -4.763 13.439 1.00 98.50 103 ASP A CA 1
ATOM 792 C C . ASP A 1 103 ? -10.761 -4.226 13.076 1.00 98.50 103 ASP A C 1
ATOM 794 O O . ASP A 1 103 ? -11.617 -4.978 12.605 1.00 98.50 103 ASP A O 1
ATOM 798 N N . GLU A 1 104 ? -10.973 -2.913 13.222 1.00 98.62 104 GLU A N 1
ATOM 799 C CA . GLU A 1 104 ? -12.209 -2.232 12.820 1.00 98.62 104 GLU A CA 1
ATOM 800 C C . GLU A 1 104 ? -12.462 -2.360 11.311 1.00 98.62 104 GLU A C 1
ATOM 802 O O . GLU A 1 104 ? -13.560 -2.730 10.887 1.00 98.62 104 GLU A O 1
ATOM 807 N N . TRP A 1 105 ? -11.444 -2.111 10.484 1.00 98.62 105 TRP A N 1
ATOM 808 C CA . TRP A 1 105 ? -11.557 -2.210 9.030 1.00 98.62 105 TRP A CA 1
ATOM 809 C C . TRP A 1 105 ? -11.888 -3.636 8.569 1.00 98.62 105 TRP A C 1
ATOM 811 O O . TRP A 1 105 ? -12.711 -3.815 7.674 1.00 98.62 105 TRP A O 1
ATOM 821 N N . VAL A 1 106 ? -11.309 -4.663 9.202 1.00 98.62 106 VAL A N 1
ATOM 822 C CA . VAL A 1 106 ? -11.635 -6.072 8.915 1.00 98.62 106 VAL A CA 1
ATOM 823 C C . VAL A 1 106 ? -13.101 -6.380 9.229 1.00 98.62 106 VAL A C 1
ATOM 825 O O . VAL A 1 106 ? -13.767 -7.058 8.441 1.00 98.62 106 VAL A O 1
ATOM 828 N N . ALA A 1 107 ? -13.602 -5.878 10.361 1.00 98.38 107 ALA A N 1
ATOM 829 C CA . ALA A 1 107 ? -14.969 -6.107 10.824 1.00 98.38 107 ALA A CA 1
ATOM 830 C C . ALA A 1 107 ? -16.033 -5.299 10.055 1.00 98.38 107 ALA A C 1
ATOM 832 O O . ALA A 1 107 ? -17.216 -5.636 10.111 1.00 98.38 107 ALA A O 1
ATOM 833 N N . THR A 1 108 ? -15.634 -4.248 9.338 1.00 98.50 108 THR A N 1
ATOM 834 C CA . THR A 1 108 ? -16.549 -3.350 8.625 1.00 98.50 108 THR A CA 1
ATOM 835 C C . THR A 1 108 ? -17.044 -3.988 7.323 1.00 98.50 108 THR A C 1
ATOM 837 O O . THR A 1 108 ? -16.254 -4.362 6.459 1.00 98.50 108 THR A O 1
ATOM 840 N N . GLU A 1 109 ? -18.365 -4.124 7.163 1.00 98.19 109 GLU A N 1
ATOM 841 C CA . GLU A 1 109 ? -18.983 -4.894 6.072 1.00 98.19 109 GLU A CA 1
ATOM 842 C C . GLU A 1 109 ? -18.684 -4.338 4.671 1.00 98.19 109 GLU A C 1
ATOM 844 O O . GLU A 1 109 ? -18.450 -5.118 3.743 1.00 98.19 109 GLU A O 1
ATOM 849 N N . ASP A 1 110 ? -18.634 -3.015 4.522 1.00 98.06 110 ASP A N 1
ATOM 850 C CA . ASP A 1 110 ? -18.414 -2.298 3.261 1.00 98.06 110 ASP A CA 1
ATOM 851 C C . ASP A 1 110 ? -16.981 -1.764 3.105 1.00 98.06 110 ASP A C 1
ATOM 853 O O . ASP A 1 110 ? -16.681 -1.007 2.177 1.00 98.06 110 ASP A O 1
ATOM 857 N N . ALA A 1 111 ? -16.068 -2.189 3.981 1.00 98.50 111 ALA A N 1
ATOM 858 C CA . ALA A 1 111 ? -14.675 -1.802 3.893 1.00 98.50 111 ALA A CA 1
ATOM 859 C C . ALA A 1 111 ? -14.010 -2.350 2.625 1.00 98.50 111 ALA A C 1
ATOM 861 O O . ALA A 1 111 ? -14.214 -3.503 2.223 1.00 98.50 111 ALA A O 1
ATOM 862 N N . CYS A 1 112 ? -13.166 -1.520 2.018 1.00 98.19 112 CYS A N 1
ATOM 863 C CA . CYS A 1 112 ? -12.376 -1.881 0.850 1.00 98.19 112 CYS A CA 1
ATOM 864 C C . CYS A 1 112 ? -11.023 -1.166 0.858 1.00 98.19 112 CYS A C 1
ATOM 866 O O . CYS A 1 112 ? -10.863 -0.102 1.462 1.00 98.19 112 CYS A O 1
ATOM 868 N N . LEU A 1 113 ? -10.027 -1.778 0.216 1.00 98.31 113 LEU A N 1
ATOM 869 C CA . LEU A 1 113 ? -8.694 -1.210 0.057 1.00 98.31 113 LEU A CA 1
ATOM 870 C C . LEU A 1 113 ? -8.111 -1.613 -1.294 1.00 98.31 113 LEU A C 1
ATOM 872 O O . LEU A 1 113 ? -7.991 -2.792 -1.620 1.00 98.31 113 LEU A O 1
ATOM 876 N N . GLY A 1 114 ? -7.725 -0.608 -2.071 1.00 97.50 114 GLY A N 1
ATOM 877 C CA . GLY A 1 114 ? -7.090 -0.728 -3.370 1.00 97.50 114 GLY A CA 1
ATOM 878 C C . GLY A 1 114 ? -5.643 -0.240 -3.358 1.00 97.50 114 GLY A C 1
ATOM 879 O O . GLY A 1 114 ? -5.330 0.818 -2.804 1.00 97.50 114 GLY A O 1
ATOM 880 N N . CYS A 1 115 ? -4.764 -0.983 -4.032 1.00 94.88 115 CYS A N 1
ATOM 881 C CA . CYS A 1 115 ? -3.344 -0.666 -4.187 1.00 94.88 115 CYS A CA 1
ATOM 882 C C . CYS A 1 115 ? -2.932 -0.727 -5.657 1.00 94.88 115 CYS A C 1
ATOM 884 O O . CYS A 1 115 ? -2.845 -1.813 -6.229 1.00 94.88 115 CYS A O 1
ATOM 886 N N . MET A 1 116 ? -2.605 0.420 -6.253 1.00 94.88 116 MET A N 1
ATOM 887 C CA . MET A 1 116 ? -1.984 0.461 -7.579 1.00 94.88 116 MET A CA 1
ATOM 888 C C . MET A 1 116 ? -0.481 0.167 -7.492 1.00 94.88 116 MET A C 1
ATOM 890 O O . MET A 1 116 ? 0.206 0.714 -6.625 1.00 94.88 116 MET A O 1
ATOM 894 N N . HIS A 1 117 ? 0.026 -0.652 -8.411 1.00 94.94 117 HIS A N 1
ATOM 895 C CA . HIS A 1 117 ? 1.443 -0.989 -8.544 1.00 94.94 117 HIS A CA 1
ATOM 896 C C . HIS A 1 117 ? 1.877 -0.949 -10.013 1.00 94.94 117 HIS A C 1
ATOM 898 O O . HIS A 1 117 ? 1.095 -1.248 -10.911 1.00 94.94 117 HIS A O 1
ATOM 904 N N . GLY A 1 118 ? 3.118 -0.523 -10.253 1.00 96.44 118 GLY A N 1
ATOM 905 C CA . GLY A 1 118 ? 3.702 -0.483 -11.593 1.00 96.44 118 GLY A CA 1
ATOM 906 C C . GLY A 1 118 ? 4.360 -1.809 -11.949 1.00 96.44 118 GLY A C 1
ATOM 907 O O . GLY A 1 118 ? 4.913 -2.484 -11.082 1.00 96.44 118 GLY A O 1
ATOM 908 N N . GLU A 1 119 ? 4.330 -2.147 -13.229 1.00 97.44 119 GLU A N 1
ATOM 909 C CA . GLU A 1 119 ? 4.890 -3.371 -13.787 1.00 97.44 119 GLU A CA 1
ATOM 910 C C . GLU A 1 119 ? 5.623 -3.042 -15.091 1.00 97.44 119 GLU A C 1
ATOM 912 O O . GLU A 1 119 ? 5.233 -2.140 -15.840 1.00 97.44 119 GLU A O 1
ATOM 917 N N . ILE A 1 120 ? 6.678 -3.796 -15.394 1.00 98.12 120 ILE A N 1
ATOM 918 C CA . ILE A 1 120 ? 7.295 -3.782 -16.718 1.00 98.12 120 ILE A CA 1
ATOM 919 C C . ILE A 1 120 ? 7.577 -5.208 -17.178 1.00 98.12 120 ILE A C 1
ATOM 921 O O . ILE A 1 120 ? 7.940 -6.073 -16.383 1.00 98.12 120 ILE A O 1
ATOM 925 N N . LEU A 1 121 ? 7.470 -5.431 -18.483 1.00 98.06 121 LEU A N 1
ATOM 926 C CA . LEU A 1 121 ? 7.947 -6.632 -19.152 1.00 98.06 121 LEU A CA 1
ATOM 927 C C . LEU A 1 121 ? 8.999 -6.228 -20.182 1.00 98.06 121 LEU A C 1
ATOM 929 O O . LEU A 1 121 ? 8.715 -5.432 -21.079 1.00 98.06 121 LEU A O 1
ATOM 933 N N . ILE A 1 122 ? 10.202 -6.785 -20.048 1.00 97.81 122 ILE A N 1
ATOM 934 C CA . ILE A 1 122 ? 11.315 -6.568 -20.975 1.00 97.81 122 ILE A CA 1
ATOM 935 C C . ILE A 1 122 ? 11.435 -7.803 -21.864 1.00 97.81 122 ILE A C 1
ATOM 937 O O . ILE A 1 122 ? 11.607 -8.916 -21.362 1.00 97.81 122 ILE A O 1
ATOM 941 N N . ARG A 1 123 ? 11.319 -7.619 -23.178 1.00 95.94 123 ARG A N 1
ATOM 942 C CA . ARG A 1 123 ? 11.469 -8.692 -24.172 1.00 95.94 123 ARG A CA 1
ATOM 943 C C . ARG A 1 123 ? 12.762 -8.500 -24.962 1.00 95.94 123 ARG A C 1
ATOM 945 O O . ARG A 1 123 ? 13.264 -7.390 -25.050 1.00 95.94 123 ARG A O 1
ATOM 952 N N . LYS A 1 124 ? 13.320 -9.592 -25.480 1.00 85.31 124 LYS A N 1
ATOM 953 C CA . LYS A 1 124 ? 14.489 -9.537 -26.368 1.00 85.31 124 LYS A CA 1
ATOM 954 C C . LYS A 1 124 ? 14.087 -9.047 -27.750 1.00 85.31 124 LYS A C 1
ATOM 956 O O . LYS A 1 124 ? 12.983 -9.442 -28.185 1.00 85.31 124 LYS A O 1
#